Protein AF-A1BE60-F1 (afdb_monomer)

Nearest PDB structures (foldseek):
  1zx3-assembly1_A  TM=4.240E-01  e=2.201E+00  Nitrosomonas europaea ATCC 19718

Mean predicted aligned error: 4.85 Å

Radius of gyration: 14.91 Å; Cα contacts (8 Å, |Δi|>4): 15; chains: 1; bounding box: 26×29×42 Å

Structure (mmCIF, N/CA/C/O backbone):
data_AF-A1BE60-F1
#
_entry.id   AF-A1BE60-F1
#
loop_
_atom_site.group_PDB
_atom_site.id
_atom_site.type_symbol
_atom_site.label_atom_id
_atom_site.label_alt_id
_atom_site.label_comp_id
_atom_site.label_asym_id
_atom_site.label_entity_id
_atom_site.label_seq_id
_atom_site.pdbx_PDB_ins_code
_atom_site.Cartn_x
_atom_site.Cartn_y
_atom_site.Cartn_z
_atom_site.occupancy
_atom_site.B_iso_or_equiv
_atom_site.auth_seq_id
_atom_site.auth_comp_id
_atom_site.auth_asym_id
_atom_site.auth_atom_id
_atom_site.pdbx_PDB_model_num
ATOM 1 N N . MET A 1 1 ? -4.842 14.082 -14.716 1.00 43.91 1 MET A N 1
ATOM 2 C CA . MET A 1 1 ? -5.969 13.128 -14.760 1.00 43.91 1 MET A CA 1
ATOM 3 C C . MET A 1 1 ? -5.761 12.143 -13.622 1.00 43.91 1 MET A C 1
ATOM 5 O O . MET A 1 1 ? -4.698 11.539 -13.582 1.00 43.91 1 MET A O 1
ATOM 9 N N . GLN A 1 2 ? -6.671 12.069 -12.647 1.00 52.44 2 GLN A N 1
ATOM 10 C CA . GLN A 1 2 ? -6.632 10.986 -11.658 1.00 52.44 2 GLN A CA 1
ATOM 11 C C . GLN A 1 2 ? -7.107 9.722 -12.373 1.00 52.44 2 GLN A C 1
ATOM 13 O O . GLN A 1 2 ? -8.250 9.662 -12.815 1.00 52.44 2 GLN A O 1
ATOM 18 N N . SER A 1 3 ? -6.195 8.778 -12.579 1.00 71.38 3 SER A N 1
ATOM 19 C CA . SER A 1 3 ? -6.500 7.473 -13.161 1.00 71.38 3 SER A CA 1
ATOM 20 C C . SER A 1 3 ? -7.470 6.719 -12.250 1.00 71.38 3 SER A C 1
ATOM 22 O O . SER A 1 3 ? -7.346 6.810 -11.028 1.00 71.38 3 SER A O 1
ATOM 24 N N . GLU A 1 4 ? -8.415 5.976 -12.824 1.00 82.44 4 GLU A N 1
ATOM 25 C CA . GLU A 1 4 ? -9.354 5.169 -12.040 1.00 82.44 4 GLU A CA 1
ATOM 26 C C . GLU A 1 4 ? -8.619 4.131 -11.170 1.00 82.44 4 GLU A C 1
ATOM 28 O O . GLU A 1 4 ? -7.622 3.544 -11.614 1.00 82.44 4 GLU A O 1
ATOM 33 N N . PRO A 1 5 ? -9.089 3.881 -9.933 1.00 80.81 5 PRO A N 1
ATOM 34 C CA . PRO A 1 5 ? -8.524 2.841 -9.087 1.00 80.81 5 PRO A CA 1
ATOM 35 C C . PRO A 1 5 ? -8.763 1.463 -9.714 1.00 80.81 5 PRO A C 1
ATOM 37 O O . PRO A 1 5 ? -9.882 1.108 -10.077 1.00 80.81 5 PRO A O 1
ATOM 40 N N . VAL A 1 6 ? -7.699 0.664 -9.813 1.00 88.50 6 VAL A N 1
ATOM 41 C CA . VAL A 1 6 ? -7.753 -0.704 -10.346 1.00 88.50 6 VAL A CA 1
ATOM 42 C C . VAL A 1 6 ? -7.536 -1.725 -9.236 1.00 88.50 6 VAL A C 1
ATOM 44 O O . VAL A 1 6 ? -6.631 -1.588 -8.414 1.00 88.50 6 VAL A O 1
ATOM 47 N N . THR A 1 7 ? -8.327 -2.796 -9.234 1.00 89.44 7 THR A N 1
ATOM 48 C CA . THR A 1 7 ? -8.146 -3.904 -8.289 1.00 89.44 7 THR A CA 1
ATOM 49 C C . THR A 1 7 ? -7.115 -4.898 -8.814 1.00 89.44 7 THR A C 1
ATOM 51 O O . THR A 1 7 ? -7.220 -5.394 -9.935 1.00 89.44 7 THR A O 1
ATOM 54 N N . ARG A 1 8 ? -6.137 -5.254 -7.974 1.00 87.94 8 ARG A N 1
ATOM 55 C CA . ARG A 1 8 ? -5.194 -6.351 -8.228 1.00 87.94 8 ARG A CA 1
ATOM 56 C C . ARG A 1 8 ? -5.293 -7.387 -7.115 1.00 87.94 8 ARG A C 1
ATOM 58 O O . ARG A 1 8 ? -5.403 -7.030 -5.948 1.00 87.94 8 ARG A O 1
ATOM 65 N N . ARG A 1 9 ? -5.251 -8.671 -7.477 1.00 91.81 9 ARG A N 1
ATOM 66 C CA . ARG A 1 9 ? -5.235 -9.784 -6.516 1.00 91.81 9 ARG A CA 1
ATOM 67 C C . ARG A 1 9 ? -3.826 -10.351 -6.422 1.00 91.81 9 ARG A C 1
ATOM 69 O O . ARG A 1 9 ? -3.256 -10.743 -7.437 1.00 91.81 9 ARG A O 1
ATOM 76 N N . PHE A 1 10 ? -3.297 -10.429 -5.207 1.00 88.81 10 PHE A N 1
ATOM 77 C CA . PHE A 1 10 ? -1.975 -10.981 -4.925 1.00 88.81 10 PHE A CA 1
ATOM 78 C C . PHE A 1 10 ? -2.092 -12.192 -4.007 1.00 88.81 10 PHE A C 1
ATOM 80 O O . PHE A 1 10 ? -3.019 -12.294 -3.207 1.00 88.81 10 PHE A O 1
ATOM 87 N N . ARG A 1 11 ? -1.131 -13.110 -4.118 1.00 94.75 11 ARG A N 1
ATOM 88 C CA . ARG A 1 11 ? -0.904 -14.142 -3.106 1.00 94.75 11 ARG A CA 1
ATOM 89 C C . ARG A 1 11 ? 0.286 -13.703 -2.270 1.00 94.75 11 ARG A C 1
ATOM 91 O O . ARG A 1 11 ? 1.362 -13.483 -2.820 1.0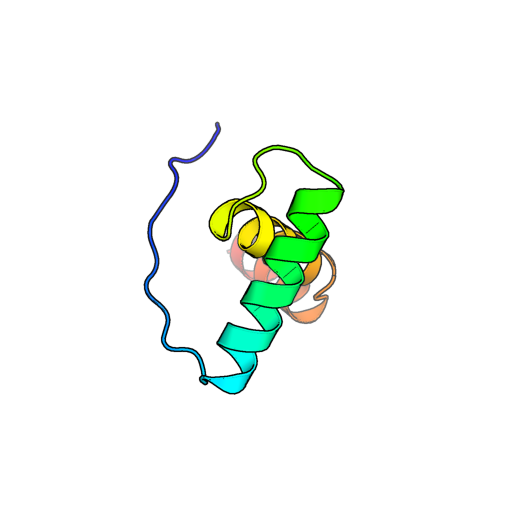0 94.7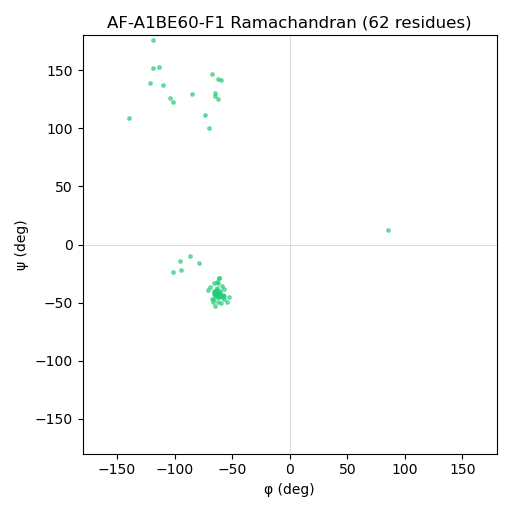5 11 ARG A O 1
ATOM 98 N N . LEU A 1 12 ? 0.080 -13.577 -0.968 1.00 93.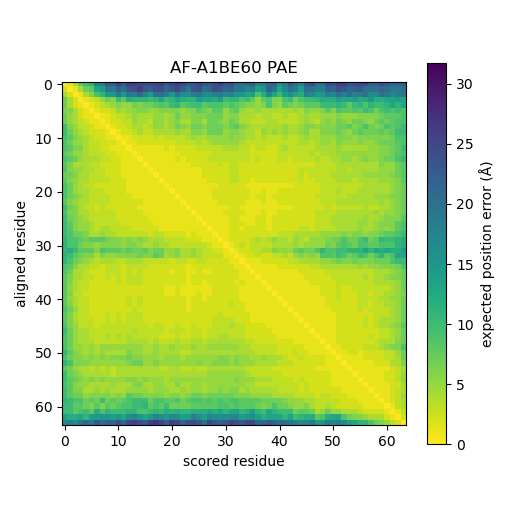56 12 LEU A N 1
ATOM 99 C CA . LEU A 1 12 ? 1.119 -13.243 -0.004 1.00 93.56 12 LEU A CA 1
ATOM 100 C C . LEU A 1 12 ? 1.353 -14.440 0.910 1.00 93.56 12 LEU A C 1
ATOM 102 O O . LEU A 1 12 ? 0.455 -15.256 1.131 1.00 93.56 12 LEU A O 1
ATOM 106 N N . ARG A 1 13 ? 2.571 -14.551 1.439 1.00 97.94 13 ARG A N 1
ATOM 107 C CA . ARG A 1 13 ? 2.822 -15.471 2.548 1.00 97.94 13 ARG A CA 1
ATOM 108 C C . ARG A 1 13 ? 2.080 -14.969 3.779 1.00 97.94 13 ARG A C 1
ATOM 110 O O . ARG A 1 13 ? 1.965 -13.762 3.972 1.00 97.94 13 ARG A O 1
ATOM 117 N N . LYS A 1 14 ? 1.616 -15.904 4.609 1.00 96.88 14 LYS A N 1
ATOM 118 C CA . LYS A 1 14 ? 0.855 -15.597 5.824 1.00 96.88 14 LYS A CA 1
ATOM 119 C C . LYS A 1 14 ? 1.604 -14.615 6.731 1.00 96.88 14 LYS A C 1
ATOM 121 O O . LYS A 1 14 ? 1.046 -13.583 7.070 1.00 96.88 14 LYS A O 1
ATOM 126 N N . GLU A 1 15 ? 2.875 -14.899 7.012 1.00 97.69 15 GLU A N 1
ATOM 127 C CA . GLU A 1 15 ? 3.761 -14.050 7.824 1.00 97.69 15 GLU A CA 1
ATOM 128 C C . GLU A 1 15 ? 3.808 -12.590 7.334 1.00 97.69 15 GLU A C 1
ATOM 130 O O . GLU A 1 15 ? 3.619 -11.662 8.111 1.00 97.69 15 GLU A O 1
ATOM 135 N N . VAL A 1 16 ? 3.935 -12.384 6.020 1.00 96.69 16 VAL A N 1
ATOM 136 C CA . VAL A 1 16 ? 3.977 -11.044 5.413 1.00 96.69 16 VAL A CA 1
ATOM 137 C C . VAL A 1 16 ? 2.619 -10.345 5.502 1.00 96.69 16 VAL A C 1
ATOM 139 O O . VAL A 1 16 ? 2.563 -9.133 5.686 1.00 96.69 16 VAL A O 1
ATOM 142 N N . SER A 1 17 ? 1.519 -11.092 5.366 1.00 95.69 17 SER A N 1
ATOM 143 C CA . SER A 1 17 ? 0.170 -10.536 5.521 1.00 95.69 17 SER A CA 1
ATOM 144 C C . SER A 1 17 ? -0.065 -10.043 6.948 1.00 95.69 17 SER A C 1
ATOM 146 O O . SER A 1 17 ? -0.581 -8.949 7.132 1.00 95.69 17 SER A O 1
ATOM 148 N N . GLU A 1 18 ? 0.353 -10.817 7.950 1.00 97.69 18 GLU A N 1
ATOM 149 C CA . GLU A 1 18 ? 0.193 -10.457 9.363 1.00 97.69 18 GLU A CA 1
ATOM 150 C C . GLU A 1 18 ? 1.035 -9.225 9.732 1.00 97.69 18 GLU A C 1
ATOM 152 O O . GLU A 1 18 ? 0.553 -8.320 10.415 1.00 97.69 18 GLU A O 1
ATOM 157 N N . GLU A 1 19 ? 2.271 -9.134 9.231 1.00 97.50 19 GLU A N 1
ATOM 158 C CA . GLU A 1 19 ? 3.105 -7.935 9.386 1.00 97.50 19 GLU A CA 1
ATOM 159 C C . GLU A 1 19 ? 2.493 -6.709 8.693 1.00 97.50 19 GLU A C 1
ATOM 161 O O . GLU A 1 19 ? 2.527 -5.600 9.236 1.00 97.50 19 GLU A O 1
ATOM 166 N N . PHE A 1 20 ? 1.901 -6.897 7.510 1.00 96.44 20 PHE A N 1
ATOM 167 C CA . PHE A 1 20 ? 1.219 -5.827 6.789 1.00 96.44 20 PHE A CA 1
ATOM 168 C C . PHE A 1 20 ? -0.005 -5.310 7.557 1.00 96.44 20 PHE A C 1
ATOM 170 O O . PHE A 1 20 ? -0.161 -4.095 7.684 1.00 96.44 20 PHE A O 1
ATOM 177 N N . ASP A 1 21 ? -0.807 -6.191 8.157 1.00 96.75 21 ASP A N 1
ATOM 178 C CA . ASP A 1 21 ? -1.956 -5.797 8.984 1.00 96.7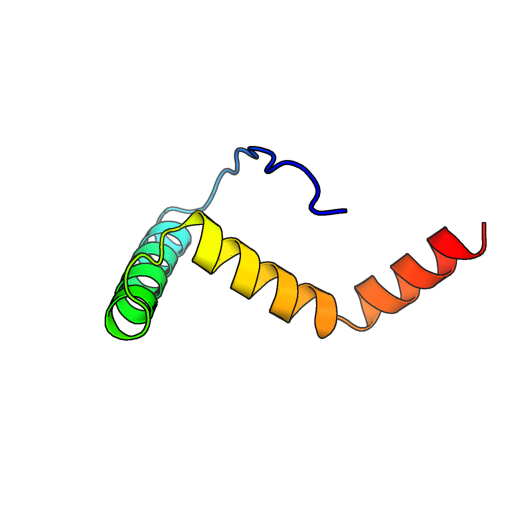5 21 ASP A CA 1
ATOM 179 C C . ASP A 1 21 ? -1.527 -4.948 10.193 1.00 96.75 21 ASP A C 1
ATOM 181 O O . ASP A 1 21 ? -2.181 -3.959 10.541 1.00 96.75 21 ASP A O 1
ATOM 185 N N . LEU A 1 22 ? -0.403 -5.292 10.834 1.00 97.06 22 LEU A N 1
ATOM 186 C CA . LEU A 1 22 ? 0.175 -4.481 11.914 1.00 97.06 22 LEU A CA 1
ATOM 187 C C . LEU A 1 22 ? 0.620 -3.104 11.410 1.00 97.06 22 LEU A C 1
ATOM 189 O O . LEU A 1 22 ? 0.414 -2.094 12.087 1.00 97.06 22 LEU A O 1
ATOM 193 N N . TYR A 1 23 ? 1.1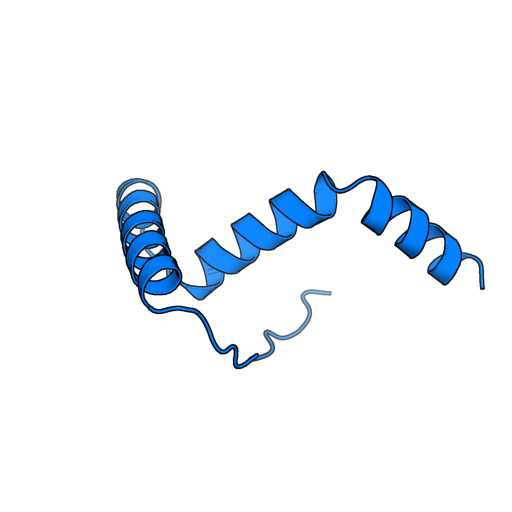96 -3.047 10.211 1.00 95.94 23 TYR A N 1
ATOM 194 C CA . TYR A 1 23 ? 1.611 -1.791 9.597 1.00 95.94 23 TYR A CA 1
ATOM 195 C C . TYR A 1 23 ? 0.414 -0.888 9.258 1.00 95.94 23 TYR A C 1
ATOM 197 O O . TYR A 1 23 ? 0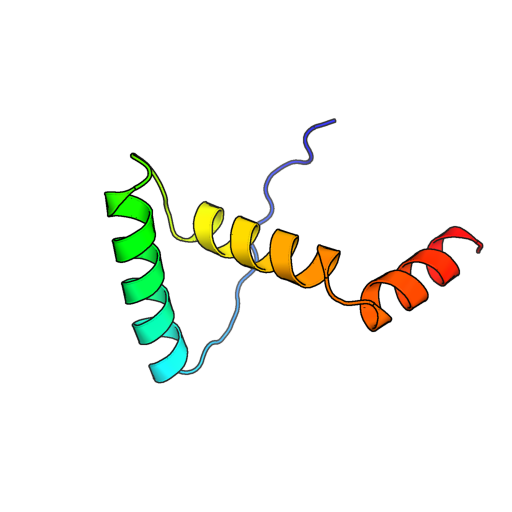.464 0.319 9.505 1.00 95.94 23 TYR A O 1
ATOM 205 N N . VAL A 1 24 ? -0.686 -1.462 8.758 1.00 96.94 24 VAL A N 1
ATOM 206 C CA . VAL A 1 24 ? -1.943 -0.737 8.503 1.00 96.94 24 VAL A CA 1
ATOM 207 C C . VAL A 1 24 ? -2.510 -0.164 9.802 1.00 96.94 24 VAL A C 1
ATOM 209 O O . VAL A 1 24 ? -2.840 1.022 9.845 1.00 96.94 24 VAL A O 1
ATOM 212 N N . LYS A 1 25 ? -2.531 -0.946 10.889 1.00 96.31 25 LYS A N 1
ATOM 213 C CA . LYS A 1 25 ? -2.946 -0.458 12.218 1.00 96.31 25 LYS A CA 1
ATOM 214 C C . LYS A 1 25 ? -2.105 0.735 12.679 1.00 96.31 25 LYS A C 1
ATOM 216 O O . LYS A 1 25 ? -2.656 1.757 13.079 1.00 96.31 25 LYS A O 1
ATOM 221 N N . ALA A 1 26 ? -0.782 0.655 12.548 1.00 95.75 26 ALA A N 1
ATOM 222 C CA . ALA A 1 26 ? 0.107 1.762 12.905 1.00 95.75 26 ALA A CA 1
ATOM 223 C C . ALA A 1 26 ? -0.126 3.022 12.043 1.00 95.75 26 ALA A C 1
ATOM 225 O O . ALA A 1 26 ? 0.053 4.148 12.514 1.00 95.75 26 ALA A O 1
ATOM 226 N N . ALA A 1 27 ? -0.524 2.860 10.777 1.00 95.94 27 ALA A N 1
ATOM 227 C CA . ALA A 1 27 ? -0.891 3.978 9.911 1.00 95.94 27 ALA A CA 1
ATOM 228 C C . ALA A 1 27 ? -2.228 4.614 10.328 1.00 95.94 27 ALA A C 1
ATOM 230 O O . ALA A 1 27 ? -2.345 5.841 10.337 1.00 95.94 27 ALA A O 1
ATOM 231 N N . GLN A 1 28 ? -3.206 3.801 10.733 1.00 96.19 28 GLN A N 1
ATOM 232 C CA . GLN A 1 28 ? -4.517 4.257 11.210 1.00 96.19 28 GLN A CA 1
ATOM 233 C C . GLN A 1 28 ? -4.426 5.120 12.472 1.00 96.19 28 GLN A C 1
ATOM 235 O O . GLN A 1 28 ? -5.186 6.079 12.605 1.00 96.19 28 GLN A O 1
ATOM 240 N N . GLU A 1 29 ? -3.463 4.851 13.357 1.00 96.25 29 GLU A N 1
ATOM 241 C CA . GLU A 1 29 ? -3.202 5.695 14.533 1.00 96.25 29 GLU A CA 1
ATOM 242 C C . GLU A 1 29 ? -2.789 7.127 14.157 1.00 96.25 29 GLU A C 1
ATOM 244 O O . GLU A 1 29 ? -3.050 8.073 14.899 1.00 96.25 29 GLU A O 1
ATOM 249 N N . LYS A 1 30 ? -2.151 7.303 12.995 1.0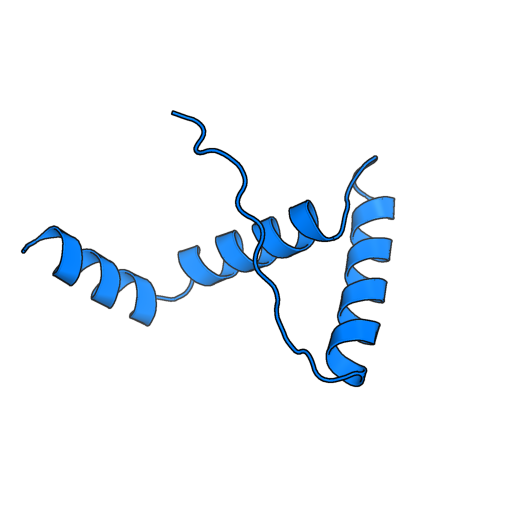0 93.00 30 LYS A N 1
ATOM 250 C CA . LYS A 1 30 ? -1.618 8.595 12.531 1.00 93.00 30 LYS A CA 1
ATOM 251 C C . LYS A 1 30 ? -2.507 9.273 11.501 1.00 93.00 30 LYS A C 1
ATOM 253 O O . LYS A 1 30 ? -2.407 10.481 11.295 1.00 93.00 30 LYS A O 1
ATOM 258 N N . THR A 1 31 ? -3.328 8.513 10.786 1.00 91.88 31 THR A N 1
ATOM 259 C CA . THR A 1 31 ? -4.142 9.010 9.678 1.00 91.88 31 THR A CA 1
ATOM 260 C C . THR A 1 31 ? -5.516 8.366 9.725 1.00 91.88 31 THR A C 1
ATOM 262 O O . THR A 1 31 ? -5.696 7.185 9.428 1.00 91.88 31 THR A O 1
ATOM 265 N N . LYS A 1 32 ? -6.511 9.179 10.086 1.00 90.06 32 LYS A N 1
ATOM 266 C CA . LYS A 1 32 ? -7.907 8.755 10.151 1.00 90.06 32 LYS A CA 1
ATOM 267 C C . LYS A 1 32 ? -8.384 8.327 8.761 1.00 90.06 32 LYS A C 1
ATOM 269 O O . LYS A 1 32 ? -8.306 9.111 7.820 1.00 90.06 32 LYS A O 1
ATOM 274 N N . GLY A 1 33 ? -8.904 7.106 8.659 1.00 88.44 33 GLY A N 1
ATOM 275 C CA . GLY A 1 33 ? -9.405 6.548 7.400 1.00 88.44 33 GLY A CA 1
ATOM 276 C C . GLY A 1 33 ? -8.341 5.890 6.520 1.00 88.44 33 GLY A C 1
ATOM 277 O O . GLY A 1 33 ? -8.631 5.604 5.366 1.00 88.44 33 GLY A O 1
ATOM 278 N N . ALA A 1 34 ? -7.130 5.647 7.034 1.00 92.56 34 ALA A N 1
ATOM 279 C CA . ALA A 1 34 ? -6.169 4.800 6.335 1.00 92.56 34 ALA A CA 1
ATOM 280 C C . ALA A 1 34 ? -6.689 3.354 6.239 1.00 92.56 34 ALA A C 1
ATOM 282 O O . ALA A 1 34 ? -7.053 2.749 7.249 1.00 92.56 34 ALA A O 1
ATOM 283 N N . ASP A 1 35 ? -6.700 2.808 5.028 1.00 94.50 35 ASP A N 1
ATOM 284 C CA . ASP A 1 35 ? -7.034 1.416 4.734 1.00 94.50 35 ASP A CA 1
ATOM 285 C C . ASP A 1 35 ? -5.844 0.695 4.077 1.00 94.50 35 ASP A C 1
ATOM 287 O O . ASP A 1 35 ? -4.795 1.291 3.802 1.00 94.50 35 ASP A O 1
ATOM 291 N N . GLU A 1 36 ? -5.989 -0.605 3.835 1.00 94.81 36 GLU A N 1
ATOM 292 C CA . GLU A 1 36 ? -4.956 -1.439 3.222 1.00 94.81 36 GLU A CA 1
ATOM 293 C C . GLU A 1 36 ? -4.521 -0.898 1.855 1.00 94.81 36 GLU A C 1
ATOM 295 O O . GLU A 1 36 ? -3.335 -0.925 1.519 1.00 94.81 36 GLU A O 1
ATOM 300 N N . SER A 1 37 ? -5.467 -0.378 1.070 1.00 93.56 37 SER A N 1
ATOM 301 C CA . SER A 1 37 ? -5.204 0.126 -0.279 1.00 93.56 37 SER A CA 1
ATOM 302 C C . SER A 1 37 ? -4.336 1.379 -0.240 1.00 93.56 37 SER A C 1
ATOM 304 O O . SER A 1 37 ? -3.329 1.450 -0.946 1.00 93.56 37 SER A O 1
ATOM 306 N N . LEU A 1 38 ? -4.678 2.337 0.622 1.00 93.56 38 LEU A N 1
ATOM 307 C CA . LEU A 1 38 ? -3.936 3.579 0.808 1.00 93.56 38 LEU A CA 1
ATOM 308 C C . LEU A 1 38 ? -2.516 3.304 1.312 1.00 93.56 38 LEU A C 1
ATOM 310 O O . LEU A 1 38 ? -1.543 3.885 0.823 1.00 93.56 38 LEU A O 1
ATOM 314 N N . VAL A 1 39 ? -2.392 2.403 2.287 1.00 95.31 39 VAL A N 1
ATOM 315 C CA . VAL A 1 39 ? -1.102 2.035 2.874 1.00 95.31 39 VAL A CA 1
ATOM 316 C C . VAL A 1 39 ? -0.226 1.328 1.841 1.00 95.31 39 VAL A C 1
ATOM 318 O O . VAL A 1 39 ? 0.937 1.702 1.665 1.00 95.31 39 VAL A O 1
ATOM 321 N N . LEU A 1 40 ? -0.776 0.361 1.103 1.00 94.75 40 LEU A N 1
ATOM 322 C CA . LEU A 1 40 ? -0.049 -0.333 0.043 1.00 94.75 40 LEU A CA 1
ATOM 323 C C . LEU A 1 40 ? 0.368 0.627 -1.078 1.00 94.75 40 LEU A C 1
ATOM 325 O O . LEU A 1 40 ? 1.507 0.573 -1.543 1.00 94.75 40 LEU A O 1
ATOM 329 N N . GLU A 1 41 ? -0.513 1.539 -1.491 1.00 93.31 41 GLU A N 1
ATOM 330 C CA . GLU A 1 41 ? -0.201 2.554 -2.496 1.00 93.31 41 GLU A CA 1
ATOM 331 C C . GLU A 1 41 ? 0.954 3.456 -2.037 1.00 93.31 41 GLU A C 1
ATOM 333 O O . GLU A 1 41 ? 1.873 3.725 -2.815 1.00 93.31 41 GLU A O 1
ATOM 338 N N . ALA A 1 42 ? 0.957 3.886 -0.772 1.00 93.56 42 ALA A N 1
ATOM 339 C CA . ALA A 1 42 ? 2.034 4.692 -0.205 1.00 93.56 42 ALA A CA 1
ATOM 340 C C . ALA A 1 42 ? 3.373 3.935 -0.185 1.00 93.56 42 ALA A C 1
ATOM 342 O O . ALA A 1 42 ? 4.401 4.494 -0.583 1.00 93.56 42 ALA A O 1
ATOM 343 N N . ILE A 1 43 ? 3.363 2.658 0.216 1.00 94.75 43 ILE A N 1
ATOM 344 C CA . ILE A 1 43 ? 4.548 1.788 0.200 1.00 94.75 43 ILE A CA 1
ATOM 345 C C . ILE A 1 43 ? 5.089 1.661 -1.226 1.00 94.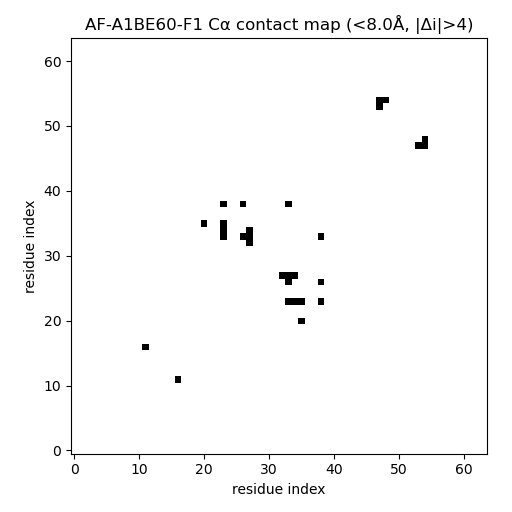75 43 ILE A C 1
ATOM 347 O O . ILE A 1 43 ? 6.275 1.912 -1.458 1.00 94.75 43 ILE A O 1
ATOM 351 N N . LEU A 1 44 ? 4.224 1.332 -2.189 1.00 94.19 44 LEU A N 1
ATOM 352 C CA . LEU A 1 44 ? 4.605 1.169 -3.590 1.00 94.19 44 LEU A CA 1
ATOM 353 C C . LEU A 1 44 ? 5.148 2.475 -4.172 1.00 94.19 44 LEU A C 1
ATOM 355 O O . LEU A 1 44 ? 6.244 2.479 -4.724 1.00 94.19 44 LEU A O 1
ATOM 359 N N . LYS A 1 45 ? 4.454 3.606 -3.995 1.00 94.25 45 LYS A N 1
ATOM 360 C CA . LYS A 1 45 ? 4.931 4.920 -4.462 1.00 94.25 45 LYS A CA 1
ATOM 361 C C . LYS A 1 45 ? 6.301 5.263 -3.886 1.00 94.25 45 LYS A C 1
ATOM 363 O O . LYS A 1 45 ? 7.177 5.728 -4.618 1.00 94.25 45 LYS A O 1
ATOM 368 N N . ASN A 1 46 ? 6.504 5.027 -2.590 1.00 95.69 46 ASN A N 1
ATOM 369 C CA . ASN A 1 46 ? 7.783 5.286 -1.941 1.00 95.69 46 ASN A CA 1
ATOM 370 C C . ASN A 1 46 ? 8.894 4.375 -2.485 1.00 95.69 46 ASN A C 1
ATOM 372 O O . ASN A 1 46 ? 9.995 4.850 -2.764 1.00 95.69 46 ASN A O 1
ATOM 376 N N . HIS A 1 47 ? 8.605 3.087 -2.677 1.00 96.19 47 HIS A N 1
ATOM 377 C CA . HIS A 1 47 ? 9.561 2.127 -3.217 1.00 96.19 47 HIS A CA 1
ATOM 378 C C . HIS A 1 47 ? 9.943 2.462 -4.666 1.00 96.19 47 HIS A C 1
ATOM 380 O O . HIS A 1 47 ? 11.118 2.684 -4.951 1.00 96.19 47 HIS A O 1
ATOM 386 N N . LEU A 1 48 ? 8.954 2.624 -5.552 1.00 94.62 48 LEU A N 1
ATOM 387 C CA . LEU A 1 48 ? 9.157 2.936 -6.972 1.00 94.62 48 LEU A CA 1
ATOM 388 C C . LEU A 1 48 ? 9.929 4.247 -7.184 1.00 94.62 48 LEU A C 1
ATOM 390 O O . LEU A 1 48 ? 10.757 4.350 -8.086 1.00 94.62 48 LEU A O 1
ATOM 394 N N . LYS A 1 49 ? 9.705 5.258 -6.333 1.00 93.56 49 LYS A N 1
ATOM 395 C CA . LYS A 1 49 ? 10.443 6.530 -6.386 1.00 93.56 49 LYS A CA 1
ATOM 396 C C . LYS A 1 49 ? 11.933 6.365 -6.053 1.00 93.56 49 LYS A C 1
ATOM 398 O O . LYS A 1 49 ? 12.767 7.122 -6.567 1.00 93.56 49 LYS A O 1
ATOM 403 N N . ARG A 1 50 ? 12.267 5.428 -5.161 1.00 94.81 50 ARG A N 1
ATOM 404 C CA . ARG A 1 50 ? 13.627 5.214 -4.636 1.00 94.81 50 ARG A CA 1
ATOM 405 C C . ARG A 1 50 ? 14.403 4.146 -5.403 1.00 94.81 50 ARG A C 1
ATOM 407 O O . ARG A 1 50 ? 15.632 4.184 -5.377 1.00 94.81 50 ARG A O 1
ATOM 414 N N . ASP A 1 51 ? 13.717 3.247 -6.099 1.00 95.88 51 ASP A N 1
ATOM 415 C CA . ASP A 1 51 ? 14.341 2.214 -6.918 1.00 95.88 51 ASP A CA 1
ATOM 416 C C . ASP A 1 51 ? 14.999 2.823 -8.169 1.00 95.88 51 ASP A C 1
ATOM 418 O O . ASP A 1 51 ? 14.356 3.148 -9.169 1.00 95.88 51 ASP A O 1
ATOM 422 N N . LYS A 1 52 ? 16.325 2.989 -8.103 1.00 94.44 52 LYS A N 1
ATOM 423 C CA . LYS A 1 52 ? 17.127 3.499 -9.221 1.00 94.44 52 LYS A CA 1
ATOM 424 C C . LYS A 1 52 ? 17.074 2.569 -10.434 1.00 94.44 52 LYS A C 1
ATOM 426 O O . LYS A 1 52 ? 17.054 3.067 -11.553 1.00 94.44 52 LYS A O 1
ATOM 431 N N . GLY A 1 53 ? 17.056 1.252 -10.223 1.00 95.81 53 GLY A N 1
ATOM 432 C CA . GLY A 1 53 ? 17.040 0.267 -11.304 1.00 95.81 53 GLY A CA 1
ATOM 433 C C . GLY A 1 53 ? 15.735 0.340 -12.085 1.00 95.81 53 GLY A C 1
ATOM 434 O O . GLY A 1 53 ? 15.755 0.500 -13.307 1.00 95.81 53 GLY A O 1
ATOM 435 N N . PHE A 1 54 ? 14.611 0.338 -11.366 1.00 95.38 54 PHE A N 1
ATOM 436 C CA . PHE A 1 54 ? 13.290 0.519 -11.962 1.00 95.38 54 PHE A CA 1
ATOM 437 C C . PHE A 1 54 ? 13.182 1.846 -12.720 1.00 95.38 54 PHE A C 1
ATOM 439 O O . PHE A 1 54 ? 12.691 1.878 -13.845 1.00 95.38 54 PHE A O 1
ATOM 446 N N . ARG A 1 55 ? 13.690 2.944 -12.150 1.00 94.75 55 ARG A N 1
ATOM 447 C CA . ARG A 1 55 ? 13.644 4.263 -12.799 1.00 94.75 55 ARG A CA 1
ATOM 448 C C . ARG A 1 55 ? 14.482 4.342 -14.072 1.00 94.75 55 ARG A C 1
ATOM 450 O O . ARG A 1 55 ? 14.002 4.889 -15.059 1.00 94.75 55 ARG A O 1
ATOM 457 N N . THR A 1 56 ? 15.692 3.787 -14.067 1.00 95.81 56 THR A N 1
ATOM 458 C CA . THR A 1 56 ? 16.529 3.712 -15.274 1.00 95.81 56 THR A CA 1
ATOM 459 C C . THR A 1 56 ? 15.852 2.873 -16.355 1.00 95.81 56 THR A C 1
ATOM 461 O O . THR A 1 56 ? 15.867 3.243 -17.525 1.00 95.81 56 THR A O 1
ATOM 464 N N . TRP A 1 57 ? 15.235 1.748 -15.979 1.00 96.12 57 TRP A N 1
ATOM 465 C CA . TRP A 1 57 ? 14.462 0.932 -16.914 1.00 96.12 57 TRP A CA 1
ATOM 466 C C . TRP A 1 57 ? 13.262 1.703 -17.484 1.00 96.12 57 TRP A C 1
ATOM 468 O O . TRP A 1 57 ? 13.073 1.710 -18.696 1.00 96.12 57 TRP A O 1
ATOM 478 N N . LEU A 1 58 ? 12.510 2.411 -16.635 1.00 94.31 58 LEU A N 1
ATOM 479 C CA . LEU A 1 58 ? 11.343 3.199 -17.035 1.00 94.31 58 LEU A CA 1
ATOM 480 C C . LEU A 1 58 ? 11.702 4.308 -18.034 1.00 94.31 58 LEU A C 1
ATOM 482 O O . LEU A 1 58 ? 10.973 4.498 -19.000 1.00 94.31 58 LEU A O 1
ATOM 486 N N . GLN A 1 59 ? 12.823 5.009 -17.830 1.00 92.06 59 GLN A N 1
ATOM 487 C CA . GLN A 1 59 ? 13.299 6.046 -18.757 1.00 92.06 59 GLN A CA 1
ATOM 488 C C . GLN A 1 59 ? 13.544 5.482 -20.160 1.00 92.06 59 GLN A C 1
ATOM 490 O O . GLN A 1 59 ? 13.044 6.036 -21.132 1.00 92.06 59 GLN A O 1
ATOM 495 N N . L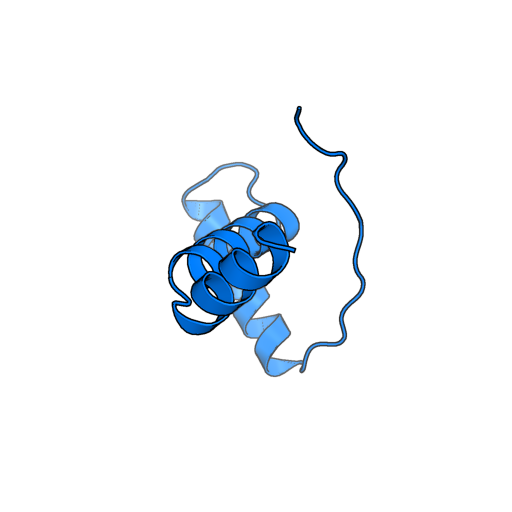YS A 1 60 ? 14.197 4.318 -20.261 1.00 94.44 60 LYS A N 1
ATOM 496 C CA . LYS A 1 60 ? 14.436 3.652 -21.553 1.00 94.44 60 LYS A CA 1
ATOM 497 C C . LYS A 1 60 ? 13.153 3.275 -22.292 1.00 94.44 60 LYS A C 1
ATOM 499 O O . LYS A 1 60 ? 13.173 3.186 -23.508 1.00 94.44 60 LYS A O 1
ATOM 504 N N . GLN A 1 61 ? 12.059 3.006 -21.579 1.00 92.62 61 GLN A N 1
ATOM 505 C CA . GLN A 1 61 ? 10.769 2.680 -22.203 1.00 92.62 61 GLN A CA 1
ATOM 506 C C . GLN A 1 61 ? 10.014 3.918 -22.706 1.00 92.62 61 GLN A C 1
ATOM 508 O O . GLN A 1 61 ? 9.062 3.764 -23.455 1.00 92.62 61 GLN A O 1
ATOM 513 N N . GLN A 1 62 ? 10.391 5.121 -22.265 1.00 86.44 62 GLN A N 1
ATOM 514 C CA . GLN A 1 62 ? 9.769 6.383 -22.687 1.00 86.44 62 GLN A CA 1
ATOM 515 C C . GLN A 1 62 ? 10.521 7.057 -23.843 1.00 86.44 62 GLN A C 1
ATOM 517 O O . GLN A 1 62 ? 10.002 7.992 -24.444 1.00 86.44 62 GLN A O 1
ATOM 522 N N . GLU A 1 63 ? 11.748 6.610 -24.118 1.00 75.88 63 GLU A N 1
ATOM 523 C CA . GLU A 1 63 ? 12.581 7.052 -25.244 1.00 75.88 63 GLU A CA 1
ATOM 524 C C . GLU A 1 63 ? 12.309 6.260 -26.539 1.00 75.88 63 GLU A C 1
ATOM 526 O O . GLU A 1 63 ? 12.806 6.643 -27.597 1.00 75.88 63 GLU A O 1
ATOM 531 N N . VAL A 1 64 ? 11.540 5.167 -26.446 1.00 54.31 64 VAL A N 1
ATOM 532 C CA . VAL A 1 64 ? 11.068 4.320 -27.561 1.00 54.31 64 VAL A CA 1
ATOM 533 C C . VAL A 1 64 ? 9.635 4.698 -27.908 1.00 54.31 64 VAL A C 1
ATOM 535 O O . VAL A 1 64 ? 9.336 4.771 -29.120 1.00 54.31 64 VAL A O 1
#

Secondary structure (DSSP, 8-state):
--PPP--------HHHHHHHHHHHHHHHHHSTT--HHHHHHHHHHHHHHH-HHHHHHHHHHH--

Sequence (64 aa):
MQSEPVTRRFRLRKEVSEEFDLYVKAAQEKTKGADESLVLEAILKNHLKRDKGFRTWLQKQQEV

Solvent-accessible surface area (backbone atoms only — not comparable to full-atom values): 4080 Å² total; per-residue (Å²): 132,88,76,81,93,76,91,80,90,82,90,74,58,68,71,59,50,54,53,48,54,53,50,39,52,60,44,35,78,77,34,88,85,56,42,68,65,59,50,50,49,52,52,47,54,54,47,60,73,65,36,63,67,61,46,57,54,53,51,60,64,73,79,107

Organism: Chlorobium phaeobacteroides (strain DSM 266 / SMG 266 / 2430) (NCBI:txid290317)

Foldseek 3Di:
DPDDDDDDDDDDDPVVVVVLVVVQVVVCVVDPPRDSVNSVVVVVVVCCVPPPPNVVVVVVVVVD

pLDDT: mean 91.17, std 10.34, range [43.91, 97.94]